Protein AF-A0A392N9E4-F1 (afdb_monomer_lite)

InterPro domains:
  IPR009060 UBA-like superfamily [SSF46934] (31-80)
  IPR011009 Protein kinase-like domain superfamily [SSF56112] (1-39)
  IPR015940 Ubiquitin-associated domain [PF00627] (43-79)
  IPR015940 Ubiquitin-associated domain [PS50030] (42-82)
  IPR015940 Ubiquitin-associated domain [SM00165] (44-81)

Organism: NCBI:txid97028

Structure (mmCIF, N/CA/C/O backbone):
data_AF-A0A392N9E4-F1
#
_entry.id   AF-A0A392N9E4-F1
#
loop_
_atom_site.group_PDB
_atom_site.id
_atom_site.type_symbol
_atom_site.label_atom_id
_atom_site.label_alt_id
_atom_site.label_comp_id
_atom_site.label_asym_id
_atom_site.label_entity_id
_atom_site.label_seq_id
_atom_site.pdbx_PDB_ins_code
_atom_site.Cartn_x
_atom_site.Cartn_y
_atom_site.Cartn_z
_atom_site.occupancy
_atom_site.B_iso_or_equiv
_atom_site.auth_seq_id
_atom_site.auth_comp_id
_atom_site.auth_asym_id
_atom_site.auth_atom_id
_atom_site.pdbx_PDB_model_num
ATOM 1 N N . MET A 1 1 ? 11.322 -1.942 -20.511 1.00 66.12 1 MET A N 1
ATOM 2 C CA . MET A 1 1 ? 11.149 -2.967 -19.453 1.00 66.12 1 MET A CA 1
ATOM 3 C C . MET A 1 1 ? 11.736 -4.344 -19.822 1.00 66.12 1 MET A C 1
ATOM 5 O O . MET A 1 1 ? 11.561 -5.289 -19.067 1.00 66.12 1 MET A O 1
ATOM 9 N N . LEU A 1 2 ? 12.471 -4.486 -20.934 1.00 83.56 2 LEU A N 1
ATOM 10 C CA . LEU A 1 2 ? 13.042 -5.771 -21.365 1.00 83.56 2 LEU A CA 1
ATOM 11 C C . LEU A 1 2 ? 14.540 -5.828 -21.042 1.00 83.56 2 LEU A C 1
ATOM 13 O O . LEU A 1 2 ? 15.381 -5.769 -21.931 1.00 83.56 2 LEU A O 1
ATOM 17 N N . VAL A 1 3 ? 14.865 -5.878 -19.748 1.00 88.50 3 VAL A N 1
ATOM 18 C CA . VAL A 1 3 ? 16.242 -6.065 -19.266 1.00 88.50 3 VAL A CA 1
ATOM 19 C C . VAL A 1 3 ? 16.345 -7.444 -18.624 1.00 88.50 3 VAL A C 1
ATOM 21 O O . VAL A 1 3 ? 15.566 -7.771 -17.720 1.00 88.50 3 VAL A O 1
ATOM 24 N N . VAL A 1 4 ? 17.293 -8.245 -19.119 1.00 93.19 4 VAL A N 1
ATOM 25 C CA . VAL A 1 4 ? 17.548 -9.620 -18.657 1.00 93.19 4 VAL A CA 1
ATOM 26 C C . VAL A 1 4 ? 17.987 -9.623 -17.194 1.00 93.19 4 VAL A C 1
ATOM 28 O O . VAL A 1 4 ? 17.462 -10.388 -16.392 1.00 93.19 4 VAL A O 1
ATOM 31 N N . ASP A 1 5 ? 18.898 -8.718 -16.841 1.00 92.50 5 ASP A N 1
ATOM 32 C CA . ASP A 1 5 ? 19.407 -8.550 -15.483 1.00 92.50 5 ASP A CA 1
ATOM 33 C C . ASP A 1 5 ? 18.388 -7.793 -14.600 1.00 92.50 5 ASP A C 1
ATOM 35 O O . ASP A 1 5 ? 18.071 -6.634 -14.897 1.00 92.50 5 ASP A O 1
ATOM 39 N N . PRO A 1 6 ? 17.865 -8.401 -13.517 1.00 90.38 6 PRO A N 1
ATOM 40 C CA . PRO A 1 6 ? 16.903 -7.749 -12.633 1.00 90.38 6 PRO A CA 1
ATOM 41 C C . PRO A 1 6 ? 17.491 -6.538 -11.900 1.00 90.38 6 PRO A C 1
ATOM 43 O O . PRO A 1 6 ? 16.756 -5.582 -11.670 1.00 90.38 6 PRO A O 1
ATOM 46 N N . MET A 1 7 ? 18.795 -6.525 -11.596 1.00 93.12 7 MET A N 1
ATOM 47 C CA . MET A 1 7 ? 19.441 -5.405 -10.893 1.00 93.12 7 MET A CA 1
ATOM 48 C C . MET A 1 7 ? 19.569 -4.157 -11.769 1.00 93.12 7 MET A C 1
ATOM 50 O O . MET A 1 7 ? 19.719 -3.052 -11.259 1.00 93.12 7 MET A O 1
ATOM 54 N N . LYS A 1 8 ? 19.503 -4.330 -13.094 1.00 89.44 8 LYS A N 1
ATOM 55 C CA . LYS A 1 8 ? 19.557 -3.246 -14.087 1.00 89.44 8 LYS A CA 1
ATOM 56 C C . LYS A 1 8 ? 18.183 -2.916 -14.667 1.00 89.44 8 LYS A C 1
ATOM 58 O O . LYS A 1 8 ? 18.073 -2.093 -15.576 1.00 89.44 8 LYS A O 1
ATOM 63 N N . ARG A 1 9 ? 17.131 -3.601 -14.213 1.00 94.62 9 ARG A N 1
ATOM 64 C CA . ARG A 1 9 ? 15.773 -3.396 -14.706 1.00 94.62 9 ARG A CA 1
ATOM 65 C C . ARG A 1 9 ? 15.187 -2.144 -14.068 1.00 94.62 9 ARG A C 1
ATOM 67 O O . ARG A 1 9 ? 15.207 -1.996 -12.854 1.00 94.62 9 ARG A O 1
ATOM 74 N N . MET A 1 10 ? 14.604 -1.298 -14.911 1.00 91.75 10 MET A N 1
ATOM 75 C CA . MET A 1 10 ? 13.892 -0.098 -14.478 1.00 91.75 10 MET A CA 1
ATOM 76 C C . MET A 1 10 ? 12.821 -0.425 -13.424 1.00 91.75 10 MET A C 1
ATOM 78 O O . MET A 1 10 ? 12.018 -1.346 -13.604 1.00 91.75 10 MET A O 1
ATOM 82 N N . THR A 1 11 ? 12.813 0.349 -12.346 1.00 92.31 11 THR A N 1
ATOM 83 C CA . THR A 1 11 ? 11.899 0.261 -11.206 1.00 92.31 11 THR A CA 1
ATOM 84 C C . THR A 1 11 ? 10.593 1.019 -11.468 1.00 92.31 11 THR A C 1
ATOM 86 O O . THR A 1 11 ? 10.504 1.867 -12.355 1.00 92.31 11 THR A O 1
ATOM 89 N N . ILE A 1 12 ? 9.550 0.746 -10.678 1.00 89.56 12 ILE A N 1
ATOM 90 C CA . ILE A 1 12 ? 8.261 1.450 -10.804 1.00 89.56 12 ILE A CA 1
ATOM 91 C C . ILE A 1 12 ? 8.396 2.974 -10.605 1.00 89.56 12 ILE A C 1
ATOM 93 O O . ILE A 1 12 ? 7.826 3.708 -11.414 1.00 89.56 12 ILE A O 1
ATOM 97 N N . PRO A 1 13 ? 9.138 3.493 -9.603 1.00 88.56 13 PRO A N 1
ATOM 98 C CA . PRO A 1 13 ? 9.351 4.935 -9.472 1.00 88.56 13 PRO A CA 1
ATOM 99 C C . PRO A 1 13 ? 10.006 5.563 -10.706 1.00 88.56 13 PRO A C 1
ATOM 101 O O . PRO A 1 13 ? 9.567 6.620 -11.149 1.00 88.56 13 PRO A O 1
ATOM 104 N N . GLU A 1 14 ? 10.996 4.893 -11.298 1.00 89.94 14 GLU A N 1
ATOM 105 C CA . GLU A 1 14 ? 11.657 5.358 -12.523 1.00 89.94 14 GLU A CA 1
ATOM 106 C C . GLU A 1 14 ? 10.690 5.353 -13.717 1.00 89.94 14 GLU A C 1
ATOM 108 O O . GLU A 1 14 ? 10.669 6.305 -14.495 1.00 89.94 14 GLU A O 1
ATOM 113 N N . ILE A 1 15 ? 9.825 4.336 -13.838 1.00 90.69 15 ILE A N 1
ATOM 114 C CA . ILE A 1 15 ? 8.770 4.295 -14.865 1.00 90.69 15 ILE A CA 1
ATOM 115 C C . ILE A 1 15 ? 7.798 5.471 -14.695 1.00 90.69 15 ILE A C 1
ATOM 117 O O . ILE A 1 15 ? 7.474 6.133 -15.678 1.00 90.69 15 ILE A O 1
ATOM 121 N N . ARG A 1 16 ? 7.370 5.786 -13.462 1.00 87.00 16 ARG A N 1
ATOM 122 C CA . ARG A 1 16 ? 6.456 6.914 -13.177 1.00 87.00 16 ARG A CA 1
ATOM 123 C C . ARG A 1 16 ? 7.044 8.285 -13.536 1.00 87.00 16 ARG A C 1
ATOM 125 O O . ARG A 1 16 ? 6.291 9.232 -13.760 1.00 87.00 16 ARG A O 1
ATOM 132 N N . GLN A 1 17 ? 8.370 8.399 -13.575 1.00 87.62 17 GLN A N 1
ATOM 133 C CA . GLN A 1 17 ? 9.086 9.616 -13.968 1.00 87.62 17 GLN A CA 1
ATOM 134 C C . GLN A 1 17 ? 9.359 9.687 -15.477 1.00 87.62 17 GLN A C 1
ATOM 136 O O . GLN A 1 17 ? 9.759 10.735 -15.978 1.00 87.62 17 GLN A O 1
ATOM 141 N N . HIS A 1 18 ? 9.154 8.594 -16.215 1.00 90.94 18 HIS A N 1
ATOM 142 C CA . HIS A 1 18 ? 9.461 8.548 -17.635 1.00 90.94 18 HIS A CA 1
ATOM 143 C C . HIS A 1 18 ? 8.471 9.418 -18.437 1.00 90.94 18 HIS A C 1
ATOM 145 O O . HIS A 1 18 ? 7.260 9.218 -18.307 1.00 90.94 18 HIS A O 1
ATOM 151 N N . PRO A 1 19 ? 8.934 10.315 -19.333 1.00 90.00 19 PRO A N 1
ATOM 152 C CA . PRO A 1 19 ? 8.059 11.243 -20.055 1.00 90.00 19 PRO A CA 1
ATOM 153 C C . PRO A 1 19 ? 6.917 10.549 -20.800 1.00 90.00 19 PRO A C 1
ATOM 155 O O . PRO A 1 19 ? 5.771 10.967 -20.696 1.00 90.00 19 PRO A O 1
ATOM 158 N N . TRP A 1 20 ? 7.202 9.427 -21.471 1.00 90.12 20 TRP A N 1
ATOM 159 C CA . TRP A 1 20 ? 6.173 8.642 -22.165 1.00 90.12 20 TRP A CA 1
ATOM 160 C C . TRP A 1 20 ? 5.058 8.135 -21.236 1.00 90.12 20 TRP A C 1
ATOM 162 O O . TRP A 1 20 ? 3.910 8.088 -21.652 1.00 90.12 20 TRP A O 1
ATOM 172 N N . PHE A 1 21 ? 5.374 7.791 -19.983 1.00 88.06 21 PHE A N 1
ATOM 173 C CA . PHE A 1 21 ? 4.375 7.332 -19.013 1.00 88.06 21 PHE A CA 1
ATOM 174 C C . PHE A 1 21 ? 3.515 8.487 -18.480 1.00 88.06 21 PHE A C 1
ATOM 176 O O . PHE A 1 21 ? 2.374 8.281 -18.082 1.00 88.06 21 PHE A O 1
ATOM 183 N N . GLN A 1 22 ? 4.058 9.705 -18.464 1.00 85.50 22 GLN A N 1
ATOM 184 C CA . GLN A 1 22 ? 3.359 10.901 -17.994 1.00 85.50 22 GLN A CA 1
ATOM 185 C C . GLN A 1 22 ? 2.437 11.510 -19.059 1.00 85.50 22 GLN A C 1
ATOM 187 O O . GLN A 1 22 ? 1.490 12.219 -18.713 1.00 85.50 22 GLN A O 1
ATOM 192 N N . LEU A 1 23 ? 2.688 11.238 -20.344 1.00 87.75 23 LEU A N 1
ATOM 193 C CA . LEU A 1 23 ? 1.850 11.710 -21.445 1.00 87.75 23 LEU A CA 1
ATOM 194 C C . LEU A 1 23 ? 0.435 11.134 -21.326 1.00 87.75 23 LEU A C 1
ATOM 196 O O . LEU A 1 23 ? 0.232 9.928 -21.429 1.00 87.75 23 LEU A O 1
ATOM 200 N N . GLY A 1 24 ? -0.545 12.013 -21.108 1.00 83.31 24 GLY A N 1
ATOM 201 C CA . GLY A 1 24 ? -1.947 11.621 -20.960 1.00 83.31 24 GLY A CA 1
ATOM 202 C C . GLY A 1 24 ? -2.236 10.793 -19.706 1.00 83.31 24 GLY A C 1
ATOM 203 O O . GLY A 1 24 ? -3.276 10.144 -19.661 1.00 83.31 24 GLY A O 1
ATOM 204 N N . LEU A 1 25 ? -1.346 10.794 -18.699 1.00 82.31 25 LEU A N 1
ATOM 205 C CA . LEU A 1 25 ? -1.546 10.012 -17.480 1.00 82.31 25 LEU A CA 1
ATOM 206 C C . LEU A 1 25 ? -2.820 10.488 -16.769 1.00 82.31 25 LEU A C 1
ATOM 208 O O . LEU A 1 25 ? -2.866 11.640 -16.311 1.00 82.31 25 LEU A O 1
ATOM 212 N N . PRO A 1 26 ? -3.839 9.620 -16.624 1.00 82.56 26 PRO A N 1
ATOM 213 C CA . PRO A 1 26 ? -5.030 9.972 -15.888 1.00 82.56 26 PRO A CA 1
ATOM 214 C C . PRO A 1 26 ? -4.650 10.410 -14.488 1.00 82.56 26 PRO A C 1
ATOM 216 O O . PRO A 1 26 ? -3.870 9.774 -13.775 1.00 82.56 26 PRO A O 1
ATOM 219 N N . ARG A 1 27 ? -5.210 11.536 -14.091 1.00 72.31 27 ARG A N 1
ATOM 220 C CA . ARG A 1 27 ? -4.760 12.233 -12.903 1.00 72.31 27 ARG A CA 1
ATOM 221 C C . ARG A 1 27 ? -4.929 11.418 -11.598 1.00 72.31 27 ARG A C 1
ATOM 223 O O . ARG A 1 27 ? -4.144 11.607 -10.674 1.00 72.31 27 ARG A O 1
ATOM 230 N N . TYR A 1 28 ? -5.860 10.458 -11.545 1.00 74.12 28 TYR A N 1
ATOM 231 C CA . TYR A 1 28 ? -6.010 9.525 -10.414 1.00 74.12 28 TYR A CA 1
ATOM 232 C C . TYR A 1 28 ? -4.803 8.576 -10.237 1.00 74.12 28 TYR A C 1
ATOM 234 O O . TYR A 1 28 ? -4.583 8.056 -9.147 1.00 74.12 28 TYR A O 1
ATOM 242 N N . LEU A 1 29 ? -3.993 8.371 -11.285 1.00 76.00 29 LEU A N 1
ATOM 243 C CA . LEU A 1 29 ? -2.726 7.623 -11.247 1.00 76.00 29 LEU A CA 1
ATOM 244 C C . LEU A 1 29 ? -1.511 8.529 -10.986 1.00 76.00 29 LEU A C 1
ATOM 246 O O . LEU A 1 29 ? -0.440 8.054 -10.591 1.00 76.00 29 LEU A O 1
ATOM 250 N N . ALA A 1 30 ? -1.662 9.836 -11.214 1.00 71.88 30 ALA A N 1
ATOM 251 C CA . ALA A 1 30 ? -0.600 10.822 -11.046 1.00 71.88 30 ALA A CA 1
ATOM 252 C C . ALA A 1 30 ? -0.364 11.201 -9.575 1.00 71.88 30 ALA A C 1
ATOM 254 O O . ALA A 1 30 ? 0.716 11.686 -9.240 1.00 71.88 30 ALA A O 1
ATOM 255 N N . VAL A 1 31 ? -1.334 10.954 -8.686 1.00 67.25 31 VAL A N 1
ATOM 256 C CA . VAL A 1 31 ? -1.195 11.264 -7.258 1.00 67.25 31 VAL A CA 1
ATOM 257 C C . VAL A 1 31 ? -0.121 10.350 -6.643 1.00 67.25 31 VAL A 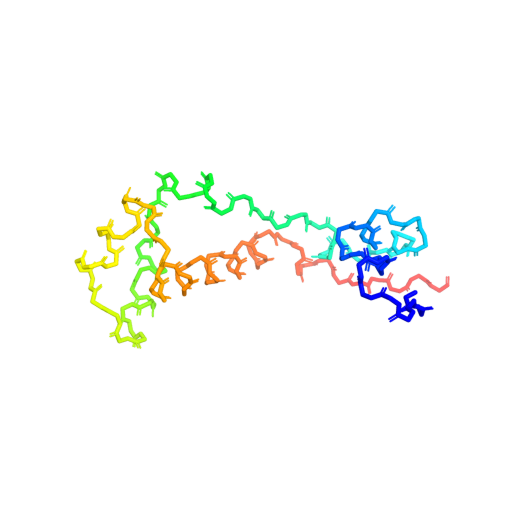C 1
ATOM 259 O O . VAL A 1 31 ? -0.196 9.119 -6.766 1.00 67.25 31 VAL A O 1
ATOM 262 N N . PRO A 1 32 ? 0.939 10.906 -6.028 1.00 63.53 32 PRO A N 1
ATOM 263 C CA . PRO A 1 32 ? 1.883 10.096 -5.276 1.00 63.53 32 PRO A CA 1
ATOM 264 C C . PRO A 1 32 ? 1.142 9.463 -4.090 1.00 63.53 32 PRO A C 1
ATOM 266 O O . PRO A 1 32 ? 0.308 10.139 -3.486 1.00 63.53 32 PRO A O 1
ATOM 269 N N . PRO A 1 33 ? 1.405 8.181 -3.765 1.00 61.38 33 PRO A N 1
ATOM 270 C CA . PRO A 1 33 ? 0.825 7.576 -2.579 1.00 61.38 33 PRO A CA 1
ATOM 271 C C . PRO A 1 33 ? 1.136 8.489 -1.393 1.00 61.38 33 PRO A C 1
ATOM 273 O O . PRO A 1 33 ? 2.278 8.954 -1.277 1.00 61.38 33 PRO A O 1
ATOM 276 N N . PRO A 1 34 ? 0.133 8.819 -0.571 1.00 62.16 34 PRO A N 1
ATOM 277 C CA . PRO A 1 34 ? 0.373 9.637 0.590 1.00 62.16 34 PRO A CA 1
ATOM 278 C C . PRO A 1 34 ? 1.453 8.994 1.454 1.00 62.16 34 PRO A C 1
ATOM 280 O O . PRO A 1 34 ? 1.554 7.769 1.542 1.00 62.16 34 PRO A O 1
ATOM 283 N N . ASP A 1 35 ? 2.258 9.825 2.109 1.00 65.62 35 ASP A N 1
ATOM 284 C CA . ASP A 1 35 ? 3.170 9.345 3.137 1.00 65.62 35 ASP A CA 1
ATOM 285 C C . ASP A 1 35 ? 2.321 8.895 4.338 1.00 65.62 35 ASP A C 1
ATOM 287 O O . ASP A 1 35 ? 2.013 9.668 5.251 1.00 65.62 35 ASP A O 1
ATOM 291 N N . THR A 1 36 ? 1.852 7.646 4.288 1.00 59.56 36 THR A N 1
ATOM 292 C CA . THR A 1 36 ? 0.953 7.039 5.279 1.00 59.56 36 THR A CA 1
ATOM 293 C C . THR A 1 36 ? 1.572 7.080 6.678 1.00 59.56 36 THR A C 1
ATOM 295 O O . THR A 1 36 ? 0.856 7.210 7.673 1.00 59.56 36 THR A O 1
ATOM 298 N N . MET A 1 37 ? 2.910 7.108 6.765 1.00 57.47 37 MET A N 1
ATOM 299 C CA . MET A 1 37 ? 3.651 7.291 8.015 1.00 57.47 37 MET A CA 1
ATOM 300 C C . MET A 1 37 ? 3.498 8.700 8.611 1.00 57.47 37 MET A C 1
ATOM 302 O O . MET A 1 37 ? 3.615 8.867 9.830 1.00 57.47 37 MET A O 1
ATOM 306 N N . GLN A 1 38 ? 3.248 9.727 7.797 1.00 55.94 38 GLN A N 1
ATOM 307 C CA . GLN A 1 38 ? 2.964 11.089 8.266 1.00 55.94 38 GLN A CA 1
ATOM 308 C C . GLN A 1 38 ? 1.474 11.322 8.533 1.00 55.94 38 GLN A C 1
ATOM 310 O O . GLN A 1 38 ? 1.130 12.155 9.376 1.00 55.94 38 GLN A O 1
ATOM 315 N N . GLN A 1 39 ? 0.595 10.572 7.865 1.00 55.25 39 GLN A N 1
ATOM 316 C CA . GLN A 1 39 ? -0.858 10.671 8.030 1.00 55.25 39 GLN A CA 1
ATOM 317 C C . GLN A 1 39 ? -1.378 10.038 9.324 1.00 55.25 39 GLN A C 1
ATOM 319 O O . GLN A 1 39 ? -2.425 10.446 9.821 1.00 55.25 39 GLN A O 1
ATOM 324 N N . ALA A 1 40 ? -0.612 9.140 9.946 1.00 56.38 40 ALA A N 1
ATOM 325 C CA . ALA A 1 40 ? -0.929 8.536 11.243 1.00 56.38 40 ALA A CA 1
ATOM 326 C C . ALA A 1 40 ? -0.893 9.511 12.446 1.00 56.38 40 ALA A C 1
ATOM 328 O O . ALA A 1 40 ? -0.816 9.074 13.592 1.00 56.38 40 A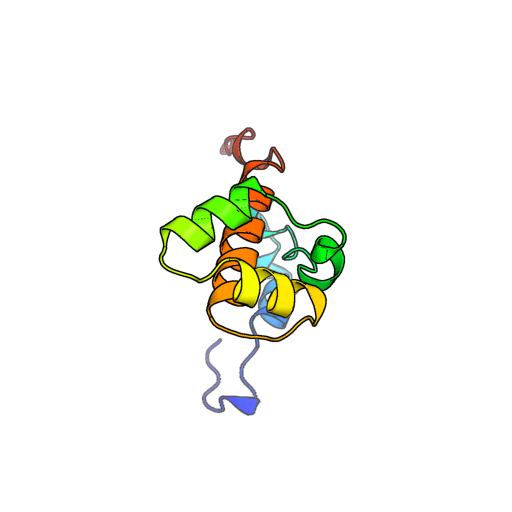LA A O 1
ATOM 329 N N . LYS A 1 41 ? -0.918 10.839 12.238 1.00 60.78 41 LYS A N 1
ATOM 330 C CA . LYS A 1 41 ? -0.990 11.817 13.343 1.00 60.78 41 LYS A CA 1
ATOM 331 C C . LYS A 1 41 ? -2.311 11.740 14.112 1.00 60.78 41 LYS A C 1
ATOM 333 O O . LYS A 1 41 ? -2.347 12.129 15.276 1.00 60.78 41 LYS A O 1
ATOM 338 N N . LYS A 1 42 ? -3.378 11.239 13.485 1.00 72.75 42 LYS A N 1
ATOM 339 C CA . LYS A 1 42 ? -4.665 10.973 14.127 1.00 72.75 42 LYS A CA 1
ATOM 340 C C . LYS A 1 42 ? -5.144 9.589 13.698 1.00 72.75 42 LYS A C 1
ATOM 342 O O . LYS A 1 42 ? -5.215 9.317 12.504 1.00 72.75 42 LYS A O 1
ATOM 347 N N . ILE A 1 43 ? -5.421 8.724 14.670 1.00 79.88 43 ILE A N 1
ATOM 348 C CA . ILE A 1 43 ? -6.027 7.415 14.412 1.00 79.88 43 ILE A CA 1
ATOM 349 C C . ILE A 1 43 ? -7.489 7.662 14.033 1.00 79.88 43 ILE A C 1
ATOM 351 O O . ILE A 1 43 ? -8.195 8.398 14.725 1.00 79.88 43 ILE A O 1
ATOM 355 N N . ASP A 1 44 ? -7.901 7.108 12.900 1.00 84.69 44 ASP A N 1
ATOM 356 C CA . ASP A 1 44 ? -9.271 7.139 12.411 1.00 84.69 44 ASP A CA 1
ATOM 357 C C . ASP A 1 44 ? -10.021 5.948 13.018 1.00 84.69 44 ASP A C 1
ATOM 359 O O . ASP A 1 44 ? -9.679 4.787 12.774 1.00 84.69 44 ASP A O 1
ATOM 363 N N . GLU A 1 45 ? -11.008 6.243 13.863 1.00 87.06 45 GLU A N 1
ATOM 364 C CA . GLU A 1 45 ? -11.776 5.221 14.579 1.00 87.06 45 GLU A CA 1
ATOM 365 C C . GLU A 1 45 ? -12.660 4.395 13.628 1.00 87.06 45 GLU A C 1
ATOM 367 O O . GLU A 1 45 ? -12.875 3.213 13.887 1.00 87.06 45 GLU A O 1
ATOM 372 N N . ASP A 1 46 ? -13.119 4.950 12.500 1.00 89.38 46 ASP A N 1
ATOM 373 C CA . ASP A 1 46 ? -13.954 4.205 11.550 1.00 89.38 46 ASP A CA 1
ATOM 374 C C . ASP A 1 46 ? -13.138 3.128 10.830 1.00 89.38 46 ASP A C 1
ATOM 376 O O . ASP A 1 46 ? -13.612 2.010 10.623 1.00 89.38 46 ASP A O 1
ATOM 380 N N . ILE A 1 47 ? -11.895 3.451 10.461 1.00 88.75 47 ILE A N 1
ATOM 381 C CA . ILE A 1 47 ? -10.969 2.480 9.864 1.00 88.75 47 ILE A CA 1
ATOM 382 C C . ILE A 1 47 ? -10.545 1.450 10.912 1.00 88.75 47 ILE A C 1
ATOM 384 O O . ILE A 1 47 ? -10.471 0.260 10.611 1.00 88.75 47 ILE A O 1
ATOM 388 N N . LEU A 1 48 ? -10.309 1.879 12.155 1.00 90.06 48 LEU A N 1
ATOM 389 C CA . LEU A 1 48 ? -9.974 0.973 13.249 1.00 90.06 48 LEU A CA 1
ATOM 390 C C . LEU A 1 48 ? -11.071 -0.083 13.454 1.00 90.06 48 LEU A C 1
ATOM 392 O O . LEU A 1 48 ? -10.764 -1.270 13.542 1.00 90.06 48 LEU A O 1
ATOM 396 N N . LEU A 1 49 ? -12.343 0.326 13.468 1.00 91.12 49 LEU A N 1
ATOM 397 C CA . LEU A 1 49 ? -13.483 -0.590 13.570 1.00 91.12 49 LEU A CA 1
ATOM 398 C C . LEU A 1 49 ? -13.560 -1.563 12.388 1.00 91.12 49 LEU A C 1
ATOM 400 O O . LEU A 1 49 ? -13.886 -2.736 12.576 1.00 91.12 49 LEU A O 1
ATOM 404 N N . GLU A 1 50 ? -13.240 -1.102 11.180 1.00 90.94 50 GLU A N 1
ATOM 405 C CA . GLU A 1 50 ? -13.208 -1.942 9.983 1.00 90.94 50 GLU A CA 1
ATOM 406 C C . GLU A 1 50 ? -12.127 -3.028 10.082 1.00 90.94 50 GLU A C 1
ATOM 408 O O . GLU A 1 50 ? -12.399 -4.193 9.793 1.00 90.94 50 GLU A O 1
ATOM 413 N N . VAL A 1 51 ? -10.938 -2.682 10.585 1.00 90.75 51 VAL A N 1
ATOM 414 C CA . VAL A 1 51 ? -9.854 -3.646 10.827 1.00 90.75 51 VAL A CA 1
ATOM 415 C C . VAL A 1 51 ? -10.210 -4.601 11.972 1.00 90.75 51 VAL A C 1
ATOM 417 O O . VAL A 1 51 ? -10.004 -5.805 11.850 1.00 90.75 51 VAL A O 1
ATOM 420 N N . ILE A 1 52 ? -10.830 -4.122 13.053 1.00 92.38 52 ILE A N 1
ATOM 421 C CA . ILE A 1 52 ? -11.305 -4.992 14.146 1.00 92.38 52 ILE A CA 1
ATOM 422 C C . ILE A 1 52 ? -12.334 -6.006 13.625 1.00 92.38 52 ILE A C 1
ATOM 424 O O . ILE A 1 52 ? -12.282 -7.184 13.976 1.00 92.38 52 ILE A O 1
ATOM 428 N N . LYS A 1 53 ? -13.232 -5.591 12.721 1.00 93.19 53 LYS A N 1
ATOM 429 C CA . LYS A 1 53 ? -14.203 -6.489 12.073 1.00 93.19 53 LYS A CA 1
ATOM 430 C C . LYS A 1 53 ? -13.532 -7.594 11.245 1.00 93.19 53 LYS A C 1
ATOM 432 O O . LYS A 1 53 ? -14.123 -8.659 11.080 1.00 93.19 53 LYS A O 1
ATOM 437 N N . MET A 1 54 ? -12.314 -7.372 10.749 1.00 90.19 54 MET A N 1
ATOM 438 C CA . MET A 1 54 ? -11.520 -8.396 10.058 1.00 90.19 54 MET A CA 1
ATOM 439 C C . MET A 1 54 ? -10.893 -9.427 11.015 1.00 90.19 54 MET A C 1
ATOM 441 O O . MET A 1 54 ? -10.332 -10.411 10.543 1.00 90.19 54 MET A O 1
ATOM 445 N N . GLY A 1 55 ? -11.022 -9.244 12.335 1.00 90.44 55 GLY A N 1
ATOM 446 C CA . GLY A 1 55 ? -10.574 -10.196 13.356 1.00 90.44 55 GLY A CA 1
ATOM 447 C C . GLY A 1 55 ? -9.307 -9.787 14.111 1.00 90.44 55 GLY A C 1
ATOM 448 O O . GLY A 1 55 ? -8.750 -10.612 14.831 1.00 90.44 55 GLY A O 1
ATOM 449 N N . PHE A 1 56 ? -8.841 -8.543 13.962 1.00 92.00 56 PHE A N 1
ATOM 450 C CA . PHE A 1 56 ? -7.686 -8.034 14.707 1.00 92.00 56 PHE A CA 1
ATOM 451 C C . PHE A 1 56 ? -8.080 -7.531 16.101 1.00 92.00 56 PHE A C 1
ATOM 453 O O . PHE A 1 56 ? -9.142 -6.932 16.284 1.00 92.00 56 PHE A O 1
ATOM 460 N N . ASP A 1 57 ? -7.192 -7.732 17.076 1.00 92.75 57 ASP A N 1
ATOM 461 C CA . ASP A 1 57 ? -7.380 -7.222 18.432 1.00 92.75 57 ASP A CA 1
ATOM 462 C C . ASP A 1 57 ? -7.192 -5.698 18.499 1.00 92.75 57 ASP A C 1
ATOM 464 O O . ASP A 1 57 ? -6.241 -5.139 17.941 1.00 92.75 57 ASP A O 1
ATOM 468 N N . ARG A 1 58 ? -8.107 -5.020 19.200 1.00 89.06 58 ARG A N 1
ATOM 469 C CA . ARG A 1 58 ? -8.130 -3.556 19.281 1.00 89.06 58 ARG A CA 1
ATOM 470 C C . ARG A 1 58 ? -6.916 -3.008 20.019 1.00 89.06 58 ARG A C 1
ATOM 472 O O . ARG A 1 58 ? -6.317 -2.037 19.556 1.00 89.06 58 ARG A O 1
ATOM 479 N N . ASP A 1 59 ? -6.584 -3.588 21.165 1.00 89.75 59 ASP A N 1
ATOM 480 C CA . ASP A 1 59 ? -5.549 -3.046 22.041 1.00 89.75 59 ASP A CA 1
ATOM 481 C C . ASP A 1 59 ? -4.172 -3.235 21.404 1.00 89.75 59 ASP A C 1
ATOM 483 O O . ASP A 1 59 ? -3.402 -2.275 21.302 1.00 89.75 59 ASP A O 1
ATOM 487 N N . GLN A 1 60 ? -3.925 -4.417 20.829 1.00 89.00 60 GLN A N 1
ATOM 488 C CA . GLN A 1 60 ? -2.709 -4.692 20.062 1.00 89.00 60 GLN A CA 1
ATOM 489 C C . GLN A 1 60 ? -2.569 -3.779 18.841 1.00 89.00 60 GLN A C 1
ATOM 491 O O . GLN A 1 60 ? -1.474 -3.288 18.555 1.00 89.00 60 GLN A O 1
ATOM 496 N N . LEU A 1 61 ? -3.656 -3.522 18.107 1.00 89.12 61 LEU A N 1
ATOM 497 C CA . LEU A 1 61 ? -3.619 -2.658 16.928 1.00 89.12 61 LEU A CA 1
ATOM 498 C C . LEU A 1 61 ? -3.312 -1.203 17.301 1.00 89.12 61 LEU A C 1
ATOM 500 O O . LEU A 1 61 ? -2.476 -0.571 16.655 1.00 89.12 61 LEU A O 1
ATOM 504 N N . ILE A 1 62 ? -3.930 -0.677 18.361 1.00 88.31 62 ILE A N 1
ATOM 505 C CA . ILE A 1 62 ? -3.669 0.686 18.843 1.00 88.31 62 ILE A CA 1
ATOM 506 C C . ILE A 1 62 ? -2.225 0.824 19.323 1.00 88.31 62 ILE A C 1
ATOM 508 O O . ILE A 1 62 ? -1.565 1.813 18.994 1.00 88.31 62 ILE A O 1
ATOM 512 N N . GLU A 1 63 ? -1.725 -0.150 20.080 1.00 89.62 63 GLU A N 1
ATOM 513 C CA . GLU A 1 63 ? -0.333 -0.182 20.523 1.00 89.62 63 GLU A CA 1
ATOM 514 C C . GLU A 1 63 ? 0.615 -0.187 19.315 1.00 89.62 63 GLU A C 1
ATOM 516 O O . GLU A 1 63 ? 1.515 0.650 19.212 1.00 89.62 63 GLU A O 1
ATOM 521 N N . SER A 1 64 ? 0.338 -1.039 18.329 1.00 89.81 64 SER A N 1
ATOM 522 C CA . SER A 1 64 ? 1.133 -1.145 17.104 1.00 89.81 64 SER A CA 1
ATOM 523 C C . SER A 1 64 ? 1.142 0.152 16.293 1.00 89.81 64 SER A C 1
ATOM 525 O O . SER A 1 64 ? 2.199 0.583 15.830 1.00 89.81 64 SER A O 1
ATOM 527 N N . LEU A 1 65 ? -0.011 0.819 16.164 1.00 86.81 65 LEU A N 1
ATOM 528 C CA . LEU A 1 65 ? -0.133 2.111 15.484 1.00 86.81 65 LEU A CA 1
ATOM 529 C C . LEU A 1 65 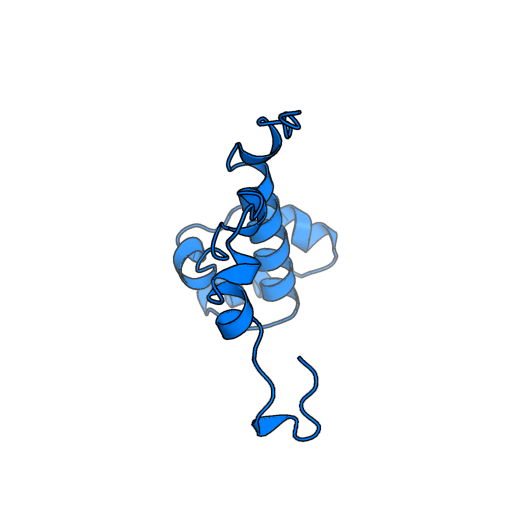? 0.629 3.220 16.225 1.00 86.81 65 LEU A C 1
ATOM 531 O O . LEU A 1 65 ? 1.306 4.027 15.587 1.00 86.81 65 LEU A O 1
ATOM 535 N N . ARG A 1 66 ? 0.574 3.245 17.565 1.00 85.50 66 ARG A N 1
ATOM 536 C CA . ARG A 1 66 ? 1.301 4.224 18.395 1.00 85.50 66 ARG A CA 1
ATOM 537 C C . ARG A 1 66 ? 2.812 4.040 18.319 1.00 85.50 66 ARG A C 1
ATOM 539 O O . ARG A 1 66 ? 3.537 5.020 18.161 1.00 85.50 66 ARG A O 1
ATOM 546 N N . HIS A 1 67 ? 3.280 2.798 18.402 1.00 85.31 67 HIS A N 1
ATOM 547 C CA . HIS A 1 67 ? 4.702 2.461 18.350 1.00 85.31 67 HIS A CA 1
ATOM 548 C C . HIS A 1 67 ? 5.253 2.351 16.921 1.00 85.31 67 HIS A C 1
ATOM 550 O O . HIS A 1 67 ? 6.447 2.114 16.752 1.00 85.31 67 HIS A O 1
ATOM 556 N N . ARG A 1 68 ? 4.414 2.566 15.895 1.00 81.56 68 ARG A N 1
ATOM 557 C CA . ARG A 1 68 ? 4.763 2.435 14.468 1.00 81.56 68 ARG A CA 1
ATOM 558 C C . ARG A 1 68 ? 5.373 1.067 14.135 1.00 81.56 68 ARG A C 1
ATOM 560 O O . ARG A 1 68 ? 6.272 0.966 13.300 1.00 81.56 68 ARG A O 1
ATOM 567 N N . ILE A 1 69 ? 4.878 0.021 14.792 1.00 86.62 69 ILE A N 1
ATOM 568 C CA . ILE A 1 69 ? 5.290 -1.362 14.551 1.00 86.62 69 ILE A CA 1
ATOM 569 C C . ILE A 1 69 ? 4.648 -1.825 13.245 1.00 86.62 69 ILE A C 1
ATOM 571 O O . ILE A 1 69 ? 3.455 -1.631 13.041 1.00 86.62 69 ILE A O 1
ATOM 575 N N . GLN A 1 70 ? 5.434 -2.444 12.365 1.00 85.00 70 GLN A N 1
ATOM 576 C CA . GLN A 1 70 ? 4.923 -3.037 11.132 1.00 85.00 70 GLN A CA 1
ATOM 577 C C . GLN A 1 70 ? 4.432 -4.456 11.414 1.00 85.00 70 GLN A C 1
ATOM 579 O O . GLN A 1 70 ? 5.218 -5.352 11.708 1.00 85.00 70 GLN A O 1
ATOM 584 N N . ASN A 1 71 ? 3.124 -4.653 11.329 1.00 89.88 71 ASN A N 1
ATOM 585 C CA . ASN A 1 71 ? 2.463 -5.946 11.466 1.00 89.88 71 ASN A CA 1
ATOM 586 C C . ASN A 1 71 ? 1.258 -6.029 10.523 1.00 89.88 71 ASN A C 1
ATOM 588 O O . ASN A 1 71 ? 0.885 -5.051 9.877 1.00 89.88 71 ASN A O 1
ATOM 592 N N . GLU A 1 72 ? 0.628 -7.195 10.455 1.00 90.31 72 GLU A N 1
ATOM 593 C CA . GLU A 1 72 ? -0.516 -7.432 9.568 1.00 90.31 72 GLU A CA 1
ATOM 594 C C . GLU A 1 72 ? -1.674 -6.453 9.830 1.00 90.31 72 GLU A C 1
ATOM 596 O O . GLU A 1 72 ? -2.255 -5.922 8.884 1.00 90.31 72 GLU A O 1
ATOM 601 N N . GLY A 1 73 ? -1.950 -6.130 11.099 1.00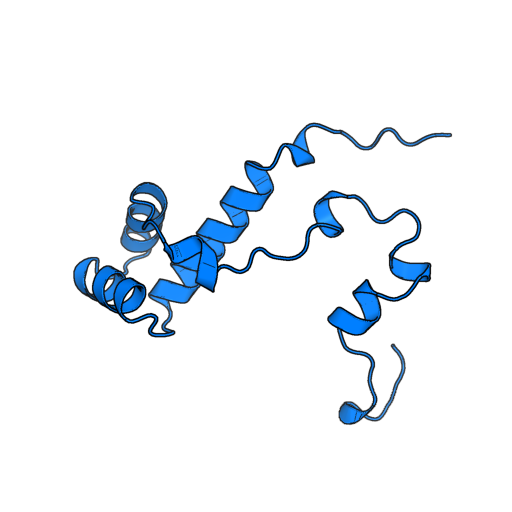 89.50 73 GLY A N 1
ATOM 602 C CA . GLY A 1 73 ? -3.015 -5.197 11.479 1.00 89.50 73 GLY A CA 1
ATOM 603 C C . GLY A 1 73 ? -2.747 -3.750 11.049 1.00 89.50 73 GLY A C 1
ATOM 604 O O . GLY A 1 73 ? -3.627 -3.081 10.511 1.00 89.50 73 GLY A O 1
ATOM 605 N N . THR A 1 74 ? -1.521 -3.257 11.231 1.00 89.25 74 THR A N 1
ATOM 606 C CA . THR A 1 74 ? -1.125 -1.908 10.789 1.00 89.25 74 THR A CA 1
ATOM 607 C C . THR A 1 74 ? -1.083 -1.807 9.272 1.00 89.25 74 THR A C 1
ATOM 609 O O . THR A 1 74 ? -1.517 -0.795 8.725 1.00 89.25 74 THR A O 1
ATOM 612 N N . VAL A 1 75 ? -0.644 -2.859 8.574 1.00 89.69 75 VAL A N 1
ATOM 613 C CA . VAL A 1 75 ? -0.720 -2.929 7.109 1.00 89.69 75 VAL A CA 1
ATOM 614 C C . VAL A 1 75 ? -2.175 -2.861 6.646 1.00 89.69 75 VAL A C 1
ATOM 616 O O . VAL A 1 75 ? -2.487 -2.039 5.787 1.00 89.69 75 VAL A O 1
ATOM 619 N N . ALA A 1 76 ? -3.077 -3.647 7.243 1.00 90.56 76 ALA A N 1
ATOM 620 C CA . ALA A 1 76 ? -4.505 -3.596 6.928 1.00 90.56 76 ALA A CA 1
ATOM 621 C C . ALA A 1 76 ? -5.091 -2.191 7.155 1.00 90.56 76 ALA A C 1
ATOM 623 O O . ALA A 1 76 ? -5.755 -1.648 6.272 1.00 90.56 76 ALA A O 1
ATOM 624 N N . TYR A 1 77 ? -4.767 -1.563 8.289 1.00 89.88 77 TYR A N 1
ATOM 625 C CA . TYR A 1 77 ? -5.173 -0.191 8.596 1.00 89.88 77 TYR A CA 1
ATOM 626 C C . TYR A 1 77 ? -4.699 0.806 7.528 1.00 89.88 77 TYR A C 1
ATOM 628 O O . TYR A 1 77 ? -5.503 1.571 6.995 1.00 89.88 77 TYR A O 1
ATOM 636 N N . TYR A 1 78 ? -3.412 0.783 7.161 1.00 87.50 78 TYR A N 1
ATOM 637 C CA . TYR A 1 78 ? -2.864 1.711 6.167 1.00 87.50 78 TYR A CA 1
ATOM 638 C C . TYR A 1 78 ? -3.398 1.468 4.752 1.00 87.50 78 TYR A C 1
ATOM 640 O O . TYR A 1 78 ? -3.538 2.426 3.993 1.00 87.50 78 TYR A O 1
ATOM 648 N N . LEU A 1 79 ? -3.730 0.226 4.395 1.00 87.75 79 LEU A N 1
ATOM 649 C CA . LEU A 1 79 ? -4.346 -0.094 3.105 1.00 87.75 79 LEU A CA 1
ATOM 650 C C . LEU A 1 79 ? -5.761 0.483 2.989 1.00 87.75 79 LEU A C 1
ATOM 652 O O . LEU A 1 79 ? -6.100 1.083 1.968 1.00 87.75 79 LEU A O 1
ATOM 656 N N . ILE A 1 80 ? -6.580 0.344 4.034 1.00 87.69 80 ILE A N 1
ATOM 657 C CA . ILE A 1 80 ? -7.933 0.919 4.056 1.00 87.69 80 ILE A CA 1
ATOM 658 C C . ILE A 1 80 ? -7.854 2.449 4.070 1.00 87.69 80 ILE A C 1
ATOM 660 O O . ILE A 1 80 ? -8.609 3.114 3.356 1.00 87.69 80 ILE A O 1
ATOM 664 N N . LEU A 1 81 ? -6.904 3.005 4.827 1.00 85.88 81 LEU A N 1
ATOM 665 C CA . LEU A 1 81 ? -6.626 4.437 4.851 1.00 85.88 81 LEU A CA 1
ATOM 666 C C . LEU A 1 81 ? -6.290 4.968 3.448 1.00 85.88 81 LEU A C 1
ATOM 668 O O . LEU A 1 81 ? -6.933 5.917 2.998 1.00 85.88 81 LEU A O 1
ATOM 672 N N . ASP A 1 82 ? -5.357 4.333 2.727 1.00 80.69 82 ASP A N 1
ATOM 673 C CA . ASP A 1 82 ? -5.003 4.718 1.349 1.00 80.69 82 ASP A CA 1
ATOM 674 C C . ASP A 1 82 ? -6.217 4.648 0.413 1.00 80.69 82 ASP A C 1
ATOM 676 O O . ASP A 1 82 ? -6.476 5.578 -0.355 1.00 80.69 82 ASP A O 1
ATOM 680 N N . ASN A 1 83 ? -7.022 3.587 0.522 1.00 82.69 83 ASN A N 1
ATOM 681 C CA . ASN A 1 83 ? -8.222 3.431 -0.293 1.00 82.69 83 ASN A CA 1
ATOM 682 C C . ASN A 1 83 ? -9.237 4.564 -0.054 1.00 82.69 83 ASN A C 1
ATOM 684 O O . ASN A 1 83 ? -9.751 5.153 -1.007 1.00 82.69 83 ASN A O 1
ATOM 688 N N . ARG A 1 84 ? -9.495 4.936 1.207 1.00 79.38 84 ARG A N 1
ATOM 689 C CA . ARG A 1 84 ? -10.404 6.049 1.526 1.00 79.38 84 ARG A CA 1
ATOM 690 C C . ARG A 1 84 ? -9.857 7.396 1.056 1.00 79.38 84 ARG A C 1
ATOM 692 O O . ARG A 1 84 ? -10.634 8.212 0.560 1.00 79.38 84 ARG A O 1
ATOM 699 N N . PHE A 1 85 ? -8.547 7.638 1.138 1.00 69.75 85 PHE A N 1
ATOM 700 C CA . PHE A 1 85 ? -7.930 8.861 0.602 1.00 69.75 85 PHE A CA 1
ATOM 701 C C . PHE A 1 85 ? -8.073 8.989 -0.918 1.00 69.75 85 PHE A C 1
ATOM 703 O O . PHE A 1 85 ? -8.301 10.093 -1.420 1.00 69.75 85 PHE A O 1
ATOM 710 N N . ARG A 1 86 ? -7.993 7.872 -1.651 1.00 65.06 86 ARG A N 1
ATOM 711 C CA . ARG A 1 86 ? -8.215 7.848 -3.105 1.00 65.06 86 ARG A CA 1
ATOM 712 C C . ARG A 1 86 ? -9.649 8.204 -3.489 1.00 65.06 86 ARG A C 1
ATOM 714 O O . ARG A 1 86 ? -9.845 8.873 -4.497 1.00 65.06 86 ARG A O 1
ATOM 721 N N . VAL A 1 87 ? -10.629 7.768 -2.694 1.00 59.78 87 VAL A N 1
ATOM 722 C CA . VAL A 1 87 ? -12.058 8.031 -2.938 1.00 59.78 87 VAL A CA 1
ATOM 723 C C . VAL A 1 87 ? -12.468 9.445 -2.505 1.00 59.78 87 VAL A C 1
ATOM 725 O O . VAL A 1 87 ? -13.278 10.080 -3.173 1.00 59.78 87 VAL A O 1
ATOM 728 N N . SER A 1 88 ? -11.918 9.944 -1.393 1.00 54.34 88 SER A N 1
ATOM 729 C CA . SER A 1 88 ? -12.261 11.255 -0.811 1.00 54.34 88 SER A CA 1
ATOM 730 C C . SER A 1 88 ? -11.523 12.436 -1.444 1.00 54.34 88 SER A C 1
ATOM 732 O O . SER A 1 88 ? -12.066 13.541 -1.494 1.00 54.34 88 SER A O 1
ATOM 734 N N . SER A 1 89 ? -10.321 12.227 -1.991 1.00 52.47 89 SER A N 1
ATOM 735 C CA . SER A 1 89 ? -9.817 13.130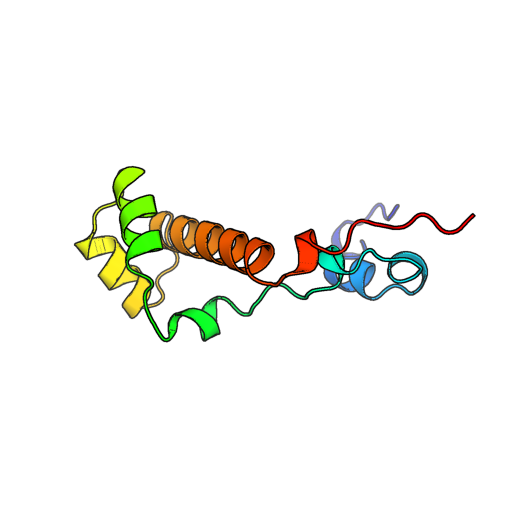 -3.028 1.00 52.47 89 SER A CA 1
ATOM 736 C C . SER A 1 89 ? -10.816 13.037 -4.174 1.00 52.47 89 SER A C 1
ATOM 738 O O . SER A 1 89 ? -10.954 11.956 -4.729 1.00 52.47 89 SER A O 1
ATOM 740 N N . GLY A 1 90 ? -11.539 14.117 -4.499 1.00 47.16 90 GLY A N 1
ATOM 741 C CA . GLY A 1 90 ? -12.649 14.176 -5.474 1.00 47.16 90 GLY A CA 1
ATOM 742 C C . GLY A 1 90 ? -12.306 13.827 -6.936 1.00 47.16 90 GLY A C 1
ATOM 743 O O . GLY A 1 90 ? -12.887 14.376 -7.865 1.00 47.16 90 GLY A O 1
ATOM 744 N N . TYR A 1 91 ? -11.347 12.930 -7.146 1.00 50.91 91 TYR A N 1
ATOM 745 C CA . TYR A 1 91 ? -10.802 12.440 -8.398 1.00 50.91 91 TYR A CA 1
ATOM 746 C C . TYR A 1 91 ? -11.751 11.543 -9.184 1.00 50.91 91 TYR A C 1
ATOM 748 O O . TYR A 1 91 ? -11.666 11.514 -10.406 1.00 50.91 91 TYR A O 1
ATOM 756 N N . LEU A 1 92 ? -12.647 10.828 -8.502 1.00 46.47 92 LEU A N 1
ATOM 757 C CA . LEU A 1 92 ? -13.645 9.965 -9.141 1.00 46.47 92 LEU A CA 1
ATOM 758 C C . LEU A 1 92 ? -14.832 10.746 -9.734 1.00 46.47 92 LEU A C 1
ATOM 760 O O . LEU A 1 92 ? -15.653 10.149 -10.416 1.00 46.47 92 LEU A O 1
ATOM 764 N N . GLY A 1 93 ? -14.934 12.060 -9.488 1.00 44.88 93 GLY A N 1
ATOM 765 C CA . GLY A 1 93 ? -16.019 12.901 -10.012 1.00 44.88 93 GLY A CA 1
ATOM 766 C C . GLY A 1 93 ? -15.737 13.556 -11.368 1.00 44.88 93 GLY A C 1
ATOM 767 O O . GLY A 1 93 ? -16.656 14.082 -11.986 1.00 44.88 93 GLY A O 1
ATOM 768 N N . ALA A 1 94 ? -14.488 13.549 -11.841 1.00 46.06 94 ALA A N 1
ATOM 769 C CA . ALA A 1 94 ? -14.149 14.046 -13.172 1.00 46.06 94 ALA A CA 1
ATOM 770 C C . ALA A 1 94 ? -14.060 12.854 -14.124 1.00 46.06 94 ALA A C 1
ATOM 772 O O . ALA A 1 94 ? -12.986 12.287 -14.336 1.00 46.06 94 ALA A O 1
ATOM 773 N N . GLU A 1 95 ? -15.219 12.449 -14.641 1.00 44.03 95 GLU A N 1
ATOM 774 C CA . GLU A 1 95 ? -15.318 11.484 -15.730 1.00 44.03 95 GLU A CA 1
ATOM 775 C C . GLU A 1 95 ? -14.405 11.925 -16.878 1.00 44.03 95 GLU A C 1
ATOM 777 O O . GLU A 1 95 ? -14.315 13.105 -17.226 1.00 44.03 95 GLU A O 1
ATOM 782 N N . TYR A 1 96 ? -13.668 10.970 -17.430 1.00 46.31 96 TYR A N 1
ATOM 783 C CA . TYR A 1 96 ? -12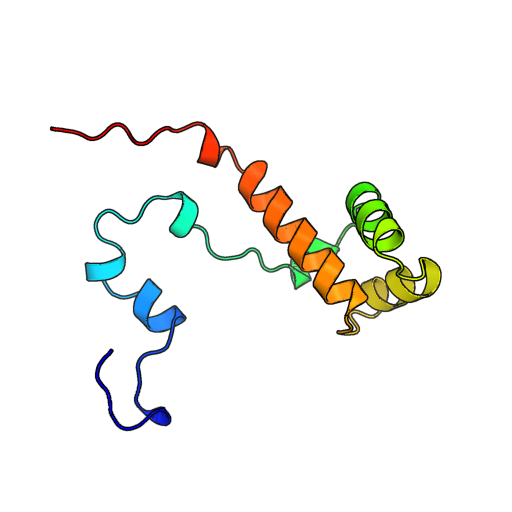.786 11.195 -18.562 1.00 46.31 96 TYR A CA 1
ATOM 784 C C . TYR A 1 96 ? -13.650 11.612 -19.762 1.00 46.31 96 TYR A C 1
ATOM 786 O O . TYR A 1 96 ? -14.315 10.776 -20.367 1.00 46.31 96 TYR A O 1
ATOM 794 N N . GLN A 1 97 ? -13.682 12.902 -20.101 1.00 44.00 97 GLN A N 1
ATOM 795 C CA . GLN A 1 97 ? -14.242 13.350 -21.373 1.00 44.00 97 GLN A CA 1
ATOM 796 C C . GLN A 1 97 ? -13.187 13.102 -22.446 1.00 44.00 97 GLN A C 1
ATOM 798 O O . GLN A 1 97 ? -12.223 13.851 -22.585 1.00 44.00 97 GLN A O 1
ATOM 803 N N . GLU A 1 98 ? -13.354 11.981 -23.144 1.00 39.53 98 GLU A N 1
ATOM 804 C CA . GLU A 1 98 ? -12.611 11.618 -24.345 1.00 39.53 98 GLU A CA 1
ATOM 805 C C . GLU A 1 98 ? -12.762 12.762 -25.361 1.00 39.53 98 GLU A C 1
ATOM 807 O O . GLU A 1 98 ? -13.833 12.992 -25.923 1.00 39.53 98 GLU A O 1
ATOM 812 N N . SER A 1 99 ? -11.714 13.570 -25.519 1.00 46.41 99 SER A N 1
ATOM 813 C CA . SER A 1 99 ? -11.666 14.588 -26.563 1.00 46.41 99 SER A CA 1
ATOM 814 C C . SER A 1 99 ? -11.381 13.892 -27.890 1.00 46.41 99 SER A C 1
ATOM 816 O O . SER A 1 99 ? -10.316 13.285 -28.026 1.00 46.41 99 SER A O 1
ATOM 818 N N . MET A 1 100 ? -12.351 13.975 -28.808 1.00 38.44 100 MET A N 1
ATOM 819 C CA . MET A 1 100 ? -12.258 13.534 -30.208 1.00 38.44 100 MET A CA 1
ATOM 820 C C . MET A 1 100 ? -11.033 14.102 -30.926 1.00 38.44 100 MET A C 1
ATOM 822 O O . MET A 1 100 ? -10.697 15.282 -30.668 1.00 38.44 100 MET A O 1
#

Radius of gyration: 18.08 Å; chains: 1; bounding box: 36×25×52 Å

Secondary structure (DSSP, 8-state):
---SSGGGSPPHHHHHHSHHHHTT--HHHHSPPP-HHHHTTS--HHHHHHHHHTT--HHHHHHHHHHT---HHHHHHHHHHHHHHHHHSGGGGS------

Foldseek 3Di:
DPDPDPVPDDDPVNCLVDPVCVVVPQVLVNDDQPPLLVVLPDQDVVLLVVLVVVPDDNVVLVVCSVVVPDDPSVVSSSVVVSVVVSVVPVSVVDPDPPDD

Sequence (100 aa):
MLVVDPMKRMTIPEIRQHPWFQLGLPRYLAVPPPDTMQQAKKIDEDILLEVIKMGFDRDQLIESLRHRIQNEGTVAYYLILDNRFRVSSGYLGAEYQESM

pLDDT: mean 78.17, std 16.04, range [38.44, 94.62]